Protein AF-A0A1P8F5C7-F1 (afdb_monomer_lite)

Foldseek 3Di:
DDDDPPPDDDDDDLDDWDQDPVRDTDDRPVNCVVVVPDPPDD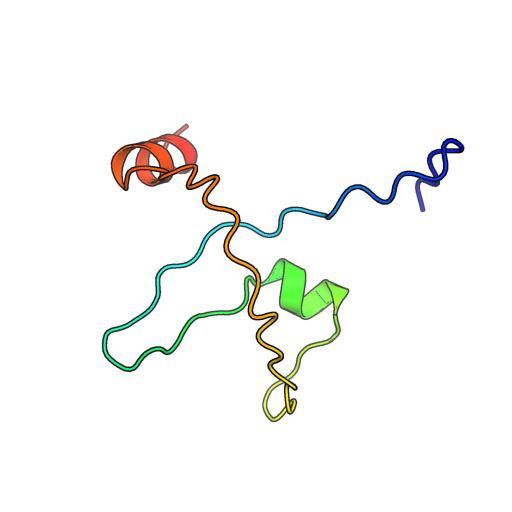DDDDDDPDDDDPPPPPDPVNVVVVVPD

Organism: NCBI:txid1839801

InterPro domains:
  IPR007159 SpoVT-AbrB domain [TIGR01439] (17-46)
  IPR037914 SpoVT-AbrB domain superfamily [SSF89447] (15-50)

pLDDT: mean 76.5, std 18.62, range [44.38, 96.25]

Secondary structure (DSSP, 8-state):
----TT---PPPP----PBPTTS-BPPPHHHHHHTT--TT-------------------HHHHHHTS--

Sequence (69 aa):
MEHDFNGVWSPKFYGSTTIGERGQMVIPAEARKDFDITPASKLLVFGSGGQSRKHHRVSDQGIRNAQGA

Structure (mmCIF, N/CA/C/O backbone):
data_AF-A0A1P8F5C7-F1
#
_entry.id   AF-A0A1P8F5C7-F1
#
loop_
_atom_site.group_PDB
_atom_site.id
_atom_site.type_symbol
_atom_site.label_atom_id
_atom_site.label_alt_id
_atom_site.label_comp_id
_atom_site.label_asym_id
_atom_site.label_entity_id
_atom_site.label_seq_id
_atom_site.pdbx_PDB_ins_code
_atom_site.Cartn_x
_atom_site.Cartn_y
_atom_site.Cartn_z
_atom_site.occupancy
_atom_site.B_iso_or_equiv
_atom_site.auth_seq_id
_atom_site.auth_comp_id
_atom_site.auth_asym_id
_atom_site.auth_atom_id
_atom_site.pdbx_PDB_model_num
ATOM 1 N N . MET A 1 1 ? 10.683 2.132 -20.986 1.00 45.34 1 MET A N 1
ATOM 2 C CA . MET A 1 1 ? 10.882 2.927 -19.760 1.00 45.34 1 MET A CA 1
ATOM 3 C C . MET A 1 1 ? 10.667 4.365 -20.160 1.00 45.34 1 MET A C 1
ATOM 5 O O . MET A 1 1 ? 11.496 4.911 -20.875 1.00 45.34 1 MET A O 1
ATOM 9 N N . GLU A 1 2 ? 9.494 4.899 -19.852 1.00 50.00 2 GLU A N 1
ATOM 10 C CA . GLU A 1 2 ? 9.122 6.263 -20.222 1.00 50.00 2 GLU A CA 1
ATOM 11 C C . GLU A 1 2 ? 9.780 7.207 -19.209 1.00 50.00 2 GLU A C 1
ATOM 13 O O . GLU A 1 2 ? 9.554 7.098 -18.004 1.00 50.00 2 GLU A O 1
ATOM 18 N N . HIS A 1 3 ? 10.719 8.015 -19.699 1.00 49.62 3 HIS A N 1
ATOM 19 C CA . HIS A 1 3 ? 11.442 9.022 -18.933 1.00 49.62 3 HIS A CA 1
ATOM 20 C C . HIS A 1 3 ? 10.930 10.392 -19.369 1.00 49.62 3 HIS A C 1
ATOM 22 O O . HIS A 1 3 ? 11.287 10.871 -20.446 1.00 49.62 3 HIS A O 1
ATOM 28 N N . ASP A 1 4 ? 10.138 11.033 -18.515 1.00 50.72 4 ASP A N 1
ATOM 29 C CA . ASP A 1 4 ? 9.652 12.385 -18.764 1.00 50.72 4 ASP A CA 1
ATOM 30 C C . ASP A 1 4 ? 10.718 13.391 -18.305 1.00 50.72 4 ASP A C 1
ATOM 32 O O . ASP A 1 4 ? 11.084 13.482 -17.131 1.00 50.72 4 ASP A O 1
ATOM 36 N N . PHE A 1 5 ? 11.243 14.147 -19.267 1.00 53.88 5 PHE A N 1
ATOM 37 C CA . PHE A 1 5 ? 12.428 15.014 -19.190 1.00 53.88 5 PHE A CA 1
ATOM 38 C C . PHE A 1 5 ? 12.300 16.281 -18.305 1.00 53.88 5 PHE A C 1
ATOM 40 O O . PHE A 1 5 ? 13.063 17.224 -18.483 1.00 53.88 5 PHE A O 1
ATOM 47 N N . ASN A 1 6 ? 11.385 16.320 -17.327 1.00 55.56 6 ASN A N 1
ATOM 48 C CA . ASN A 1 6 ? 11.133 17.503 -16.480 1.00 55.56 6 ASN A CA 1
ATOM 49 C C . ASN A 1 6 ? 11.465 17.321 -14.985 1.00 55.56 6 ASN A C 1
ATOM 51 O O . ASN A 1 6 ? 11.131 18.183 -14.176 1.00 55.56 6 ASN A O 1
ATOM 55 N N . GLY A 1 7 ? 12.121 16.227 -14.585 1.00 57.31 7 GLY A N 1
ATOM 56 C CA . GLY A 1 7 ? 12.658 16.059 -13.221 1.00 57.31 7 GLY A CA 1
ATOM 57 C C . GLY A 1 7 ? 11.617 15.941 -12.095 1.00 57.31 7 GLY A C 1
ATOM 58 O O . GLY A 1 7 ? 11.988 15.827 -10.928 1.00 57.31 7 GLY A O 1
ATOM 59 N N . VAL A 1 8 ? 10.322 15.933 -12.418 1.00 62.38 8 VAL A N 1
ATOM 60 C CA . VAL A 1 8 ? 9.244 15.683 -11.459 1.00 62.38 8 VAL A CA 1
ATOM 61 C C . VAL A 1 8 ? 8.964 14.184 -11.440 1.00 62.38 8 VAL A C 1
ATOM 63 O O . VAL A 1 8 ? 8.411 13.636 -12.388 1.00 62.38 8 VAL A O 1
ATOM 66 N N . TRP A 1 9 ? 9.347 13.506 -10.357 1.00 67.62 9 TRP A N 1
ATOM 67 C CA . TRP A 1 9 ? 8.943 12.121 -10.122 1.00 67.62 9 TRP A CA 1
ATOM 68 C C . TRP A 1 9 ? 7.468 12.102 -9.710 1.00 67.62 9 TRP A C 1
ATOM 70 O O . TRP A 1 9 ? 7.125 12.420 -8.569 1.00 67.62 9 TRP A O 1
ATOM 80 N N . SER A 1 10 ? 6.582 11.775 -10.649 1.00 78.31 10 SER A N 1
ATOM 81 C CA . SER A 1 10 ? 5.176 11.524 -10.342 1.00 78.31 10 SER A CA 1
ATOM 82 C C . SER A 1 10 ? 5.055 10.163 -9.649 1.00 78.31 10 SER A C 1
ATOM 84 O O . SER A 1 10 ? 5.418 9.147 -10.245 1.00 78.31 10 SER A O 1
ATOM 86 N N . PRO A 1 11 ? 4.555 10.096 -8.402 1.00 82.75 11 PRO A N 1
ATOM 87 C CA . PRO A 1 11 ? 4.374 8.817 -7.736 1.00 82.75 11 PRO A CA 1
ATOM 88 C C . PRO A 1 11 ? 3.346 7.979 -8.502 1.00 82.75 11 PRO A C 1
ATOM 90 O O . PRO A 1 11 ? 2.240 8.443 -8.789 1.00 82.75 11 PRO A O 1
ATOM 93 N N . LYS A 1 12 ? 3.694 6.725 -8.807 1.00 88.44 12 LYS A N 1
ATOM 94 C CA . LYS A 1 12 ? 2.744 5.761 -9.369 1.00 88.44 12 LYS A CA 1
ATOM 95 C C . LYS A 1 12 ? 1.667 5.445 -8.326 1.00 88.44 12 LYS A C 1
ATOM 97 O O . LYS A 1 12 ? 1.978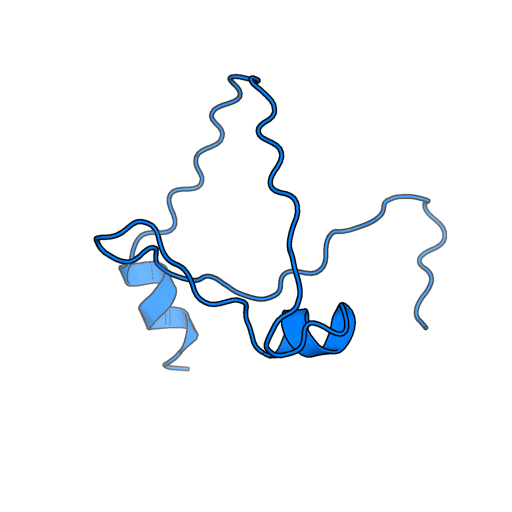 5.076 -7.193 1.00 88.44 12 LYS A O 1
ATOM 102 N N . PHE A 1 13 ? 0.398 5.586 -8.703 1.00 90.44 13 PHE A N 1
ATOM 103 C CA . PHE A 1 13 ? -0.728 5.199 -7.856 1.00 90.44 13 PHE A CA 1
ATOM 104 C C . PHE A 1 13 ? -1.025 3.706 -8.026 1.00 90.44 13 PHE A C 1
ATOM 106 O O . PHE A 1 13 ? -1.400 3.269 -9.107 1.00 90.44 13 PHE A O 1
ATOM 113 N N . TYR A 1 14 ? -0.881 2.931 -6.950 1.00 93.56 14 TYR A N 1
ATOM 114 C CA . TYR A 1 14 ? -1.083 1.474 -6.958 1.00 93.56 14 TYR A CA 1
ATOM 115 C C . TYR A 1 14 ? -2.489 1.029 -6.526 1.00 93.56 14 TYR A C 1
ATOM 117 O O . TYR A 1 14 ? -2.762 -0.168 -6.446 1.00 93.56 14 TYR A O 1
ATOM 125 N N . GLY A 1 15 ? -3.373 1.977 -6.206 1.00 90.94 15 GLY A N 1
ATOM 126 C CA . GLY A 1 15 ? -4.713 1.712 -5.689 1.00 90.94 15 GLY A CA 1
ATOM 127 C C . GLY A 1 15 ? -4.909 2.158 -4.240 1.00 90.94 15 GLY A C 1
ATOM 128 O O . GLY A 1 15 ? -4.012 2.698 -3.593 1.00 90.94 15 GLY A O 1
ATOM 129 N N . SER A 1 16 ? -6.121 1.929 -3.734 1.00 93.69 16 SER A N 1
ATOM 130 C CA . SER A 1 16 ? -6.490 2.167 -2.336 1.00 93.69 16 SER A CA 1
ATOM 131 C C . SER A 1 16 ? -6.725 0.840 -1.612 1.00 93.69 16 SER A C 1
ATOM 133 O O . SER A 1 16 ? -7.133 -0.148 -2.219 1.00 93.69 16 SER A O 1
ATOM 135 N N . THR A 1 17 ? -6.450 0.813 -0.309 1.00 94.31 17 THR A N 1
ATOM 136 C CA . THR A 1 17 ? -6.747 -0.317 0.579 1.00 94.31 17 THR A CA 1
ATOM 137 C C . THR A 1 17 ? -7.365 0.219 1.859 1.00 94.31 17 THR A C 1
ATOM 139 O O . THR A 1 17 ? -7.100 1.352 2.264 1.00 94.31 17 THR A O 1
ATOM 142 N N . THR A 1 18 ? -8.163 -0.607 2.518 1.00 95.12 18 THR A N 1
ATOM 143 C CA . THR A 1 18 ? -8.658 -0.336 3.864 1.00 95.12 18 THR A CA 1
ATOM 144 C C . THR A 1 18 ? -7.678 -0.869 4.908 1.00 95.12 18 THR A C 1
ATOM 146 O O . THR A 1 18 ? -6.868 -1.763 4.632 1.00 95.12 18 THR A O 1
ATOM 149 N N . ILE A 1 19 ? -7.734 -0.284 6.103 1.00 95.31 19 ILE A N 1
ATOM 150 C CA . ILE A 1 19 ? -7.025 -0.770 7.287 1.00 95.31 19 ILE A CA 1
ATOM 151 C C . ILE A 1 19 ? -8.008 -1.637 8.073 1.00 95.31 19 ILE A C 1
ATOM 153 O O . ILE A 1 19 ? -9.125 -1.205 8.358 1.00 95.31 19 ILE A O 1
ATOM 157 N N . GLY A 1 20 ? -7.602 -2.862 8.395 1.00 93.75 20 GLY A N 1
ATOM 158 C CA . GLY A 1 20 ? -8.376 -3.765 9.239 1.00 93.75 20 GLY A CA 1
ATOM 159 C C . GLY A 1 20 ? -8.337 -3.360 10.713 1.00 93.75 20 GLY A C 1
ATOM 160 O O . GLY A 1 20 ? -7.525 -2.542 11.137 1.00 93.75 20 GLY A O 1
ATOM 161 N N . GLU A 1 21 ? -9.184 -3.988 11.524 1.00 95.81 21 GLU A N 1
ATOM 162 C CA . GLU A 1 21 ? -9.362 -3.652 12.948 1.00 95.81 21 GLU A CA 1
ATOM 163 C C . GLU A 1 21 ? -8.073 -3.708 13.781 1.00 95.81 21 GLU A C 1
ATOM 165 O O . GLU A 1 21 ? -7.942 -2.996 14.773 1.00 95.81 21 GLU A O 1
ATOM 170 N N . ARG A 1 22 ? -7.095 -4.529 13.380 1.00 96.19 22 ARG A N 1
ATOM 171 C CA . ARG A 1 22 ? -5.812 -4.675 14.083 1.00 96.19 22 ARG A CA 1
ATOM 172 C C . ARG A 1 22 ? -4.712 -3.785 13.498 1.00 96.19 22 ARG A C 1
ATOM 174 O O . ARG A 1 22 ? -3.542 -3.989 13.811 1.00 96.19 22 ARG A O 1
ATOM 181 N N . GLY A 1 23 ? -5.058 -2.833 12.632 1.00 93.19 23 GLY A N 1
ATOM 182 C CA . GLY A 1 23 ? -4.098 -1.943 11.977 1.00 93.19 23 GLY A CA 1
ATOM 183 C C . GLY A 1 23 ? -3.343 -2.581 10.807 1.00 93.19 23 GLY A C 1
ATOM 184 O O . GLY A 1 23 ? -2.388 -1.994 10.306 1.00 93.19 23 GLY A O 1
ATOM 185 N N . GLN A 1 24 ? -3.739 -3.775 10.363 1.00 94.00 24 GLN A N 1
ATOM 186 C CA . GLN A 1 24 ? -3.151 -4.445 9.206 1.00 94.00 24 GLN A CA 1
ATOM 187 C C . GLN A 1 24 ? -3.747 -3.926 7.892 1.00 94.00 24 GLN A C 1
ATOM 189 O O . GLN A 1 24 ? -4.924 -3.576 7.831 1.00 94.00 24 GLN A O 1
ATOM 194 N N . MET A 1 25 ? -2.960 -3.936 6.819 1.00 93.88 25 MET A N 1
ATOM 195 C CA . MET A 1 25 ? -3.406 -3.563 5.475 1.00 93.88 25 MET A CA 1
ATOM 196 C C . MET A 1 25 ? -2.778 -4.478 4.423 1.00 93.88 25 MET A C 1
ATOM 198 O O . MET A 1 25 ? -1.738 -5.094 4.664 1.00 93.88 25 MET A O 1
ATOM 202 N N . VAL A 1 26 ? -3.405 -4.562 3.251 1.00 94.25 26 VAL A N 1
ATOM 203 C CA . VAL A 1 26 ? -2.876 -5.322 2.115 1.00 94.25 26 VAL A CA 1
ATOM 204 C C . VAL A 1 26 ? -2.054 -4.399 1.224 1.00 94.25 26 VAL A C 1
ATOM 206 O O . VAL A 1 26 ? -2.473 -3.292 0.901 1.00 94.25 26 VAL A O 1
ATOM 209 N N . ILE A 1 27 ? -0.892 -4.877 0.781 1.00 94.44 27 ILE A N 1
ATOM 210 C CA . ILE A 1 27 ? -0.105 -4.211 -0.261 1.00 94.44 27 ILE A CA 1
ATOM 211 C C . ILE A 1 27 ? -0.700 -4.598 -1.625 1.00 94.44 27 ILE A C 1
ATOM 213 O O . ILE A 1 27 ? -0.776 -5.806 -1.901 1.00 94.44 27 ILE A O 1
ATOM 217 N N . PRO A 1 28 ? -1.118 -3.633 -2.473 1.00 95.25 28 PRO A N 1
ATOM 218 C CA . PRO A 1 28 ? -1.674 -3.913 -3.796 1.00 95.25 28 PRO A CA 1
ATOM 219 C C . PRO A 1 28 ? -0.771 -4.814 -4.643 1.00 95.25 28 PRO A C 1
ATOM 221 O O . PRO A 1 28 ? 0.455 -4.729 -4.574 1.00 95.25 28 PRO A O 1
ATOM 224 N N . ALA A 1 29 ? -1.373 -5.681 -5.461 1.00 94.44 29 ALA A N 1
ATOM 225 C CA . ALA A 1 29 ? -0.636 -6.706 -6.202 1.00 94.44 29 ALA A CA 1
ATOM 226 C C . ALA A 1 29 ? 0.425 -6.124 -7.149 1.00 94.44 29 ALA A C 1
ATOM 228 O O . ALA A 1 29 ? 1.502 -6.699 -7.266 1.00 94.44 29 ALA A O 1
ATOM 229 N N . GLU A 1 30 ? 0.141 -4.989 -7.788 1.00 94.75 30 GLU A N 1
ATOM 230 C CA . GLU A 1 30 ? 1.104 -4.300 -8.652 1.00 94.75 30 GLU A CA 1
ATOM 231 C C . GLU A 1 30 ? 2.270 -3.709 -7.861 1.00 94.75 30 GLU A C 1
ATOM 233 O O . GLU A 1 30 ? 3.413 -3.889 -8.260 1.00 94.75 30 GLU A O 1
ATOM 238 N N . ALA A 1 31 ? 2.012 -3.111 -6.693 1.00 94.62 31 ALA A N 1
ATOM 239 C CA . ALA A 1 31 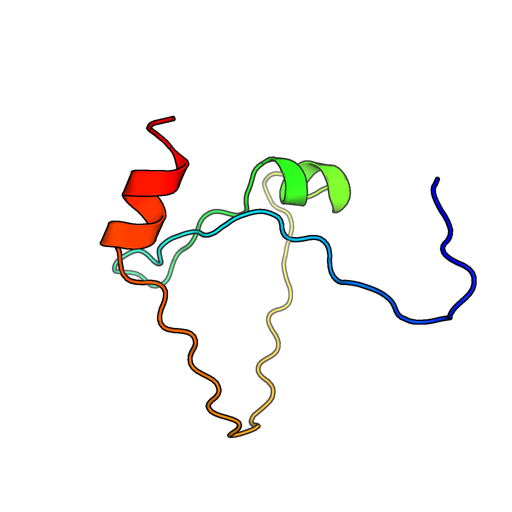? 3.079 -2.620 -5.822 1.00 94.62 31 ALA A CA 1
ATOM 240 C C . ALA A 1 31 ? 4.002 -3.764 -5.381 1.00 94.62 31 ALA A C 1
ATOM 242 O O . ALA A 1 31 ? 5.217 -3.602 -5.351 1.00 94.62 31 ALA A O 1
ATOM 243 N N . ARG A 1 32 ? 3.447 -4.950 -5.093 1.00 95.12 32 ARG A N 1
ATOM 244 C CA . ARG A 1 32 ? 4.272 -6.124 -4.768 1.00 95.12 32 ARG A CA 1
ATOM 245 C C . ARG A 1 32 ? 5.204 -6.521 -5.910 1.00 95.12 32 ARG A C 1
ATOM 247 O O . ARG A 1 32 ? 6.320 -6.930 -5.630 1.00 95.12 32 ARG A O 1
ATOM 254 N N . LYS A 1 33 ? 4.760 -6.407 -7.165 1.00 94.38 33 LYS A N 1
ATOM 255 C CA . LYS A 1 33 ? 5.581 -6.731 -8.341 1.00 94.38 33 LYS A CA 1
ATOM 256 C C . LYS A 1 33 ? 6.655 -5.673 -8.581 1.00 94.38 33 LYS A C 1
ATOM 258 O O . LYS A 1 33 ? 7.815 -6.025 -8.741 1.00 94.38 33 LYS A O 1
ATOM 263 N N . ASP A 1 34 ? 6.274 -4.399 -8.561 1.00 95.00 34 ASP A N 1
ATOM 264 C CA . ASP A 1 34 ? 7.181 -3.293 -8.888 1.00 95.00 34 ASP A CA 1
ATOM 265 C C . ASP A 1 34 ? 8.275 -3.098 -7.824 1.00 95.00 34 ASP A C 1
ATOM 267 O O . ASP A 1 34 ? 9.380 -2.673 -8.151 1.00 95.00 34 ASP A O 1
ATOM 271 N N . PHE A 1 35 ? 7.984 -3.435 -6.561 1.00 92.94 35 PHE A N 1
ATOM 272 C CA . PHE A 1 35 ? 8.933 -3.357 -5.443 1.00 92.94 35 PHE A CA 1
ATOM 273 C C . PHE A 1 35 ? 9.488 -4.719 -4.995 1.00 92.94 35 PHE A C 1
ATOM 275 O O . PHE A 1 35 ? 10.136 -4.780 -3.952 1.00 92.94 35 PHE A O 1
ATOM 282 N N . ASP A 1 36 ? 9.215 -5.793 -5.744 1.00 94.94 36 ASP A N 1
ATOM 283 C CA . ASP A 1 36 ? 9.661 -7.166 -5.454 1.00 94.94 36 ASP A CA 1
ATOM 284 C C . ASP A 1 36 ? 9.409 -7.607 -3.993 1.00 94.94 36 ASP A C 1
ATOM 286 O O . ASP A 1 36 ? 10.268 -8.135 -3.287 1.00 94.94 36 ASP A O 1
ATOM 290 N N . ILE A 1 37 ? 8.198 -7.333 -3.497 1.00 96.25 37 ILE A N 1
ATOM 291 C CA . ILE A 1 37 ? 7.792 -7.669 -2.128 1.00 96.25 37 ILE A CA 1
ATOM 292 C C . ILE A 1 37 ? 7.278 -9.106 -2.101 1.00 96.25 37 ILE A C 1
ATOM 294 O O . ILE A 1 37 ? 6.213 -9.419 -2.645 1.00 96.25 37 ILE A O 1
ATOM 298 N N . THR A 1 38 ? 7.996 -9.964 -1.386 1.00 94.81 38 THR A N 1
ATOM 299 C CA . THR A 1 38 ? 7.700 -11.388 -1.239 1.00 94.81 38 THR A CA 1
ATOM 300 C C . THR A 1 38 ? 7.157 -11.705 0.158 1.00 94.81 38 THR A C 1
ATOM 302 O O . THR A 1 38 ? 7.255 -10.898 1.091 1.00 94.81 38 THR A O 1
ATOM 305 N N . PRO A 1 39 ? 6.592 -12.907 0.375 1.00 92.88 39 PRO A N 1
ATOM 306 C CA . PRO A 1 39 ? 6.401 -13.409 1.728 1.00 92.88 39 PRO A CA 1
ATOM 307 C C . PRO A 1 39 ? 7.713 -13.323 2.524 1.00 92.88 39 PRO A C 1
ATOM 309 O O . PRO A 1 39 ? 8.793 -13.529 1.973 1.00 92.88 39 PRO A O 1
ATOM 312 N N . ALA A 1 40 ? 7.607 -12.999 3.813 1.00 90.44 40 ALA A N 1
ATOM 313 C CA . ALA A 1 40 ? 8.728 -12.764 4.730 1.00 90.44 40 ALA A CA 1
ATOM 314 C C . ALA A 1 40 ? 9.598 -11.512 4.470 1.00 90.44 40 ALA A C 1
ATOM 316 O O . ALA A 1 40 ? 10.523 -11.269 5.251 1.00 90.44 40 ALA A O 1
ATOM 317 N N . SER A 1 41 ? 9.291 -10.672 3.470 1.00 93.62 41 SER A N 1
ATOM 318 C CA . SER A 1 41 ? 9.924 -9.352 3.347 1.00 93.62 41 SER A CA 1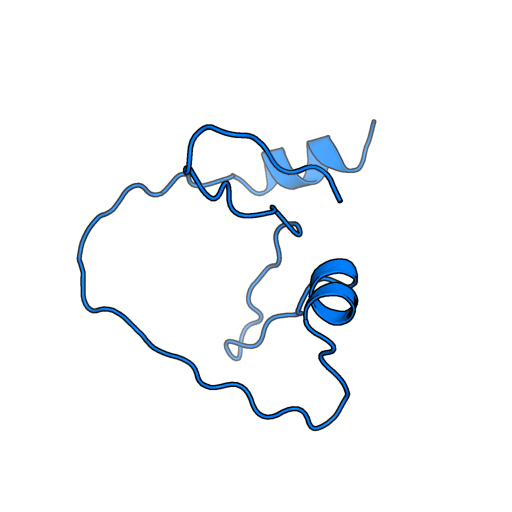
ATOM 319 C C . SER A 1 41 ? 9.711 -8.528 4.622 1.00 93.62 41 SER A C 1
ATOM 321 O O . SER A 1 41 ? 8.597 -8.418 5.138 1.00 93.62 41 SER A O 1
ATOM 323 N N . LYS A 1 42 ? 10.790 -7.926 5.131 1.00 94.00 42 LYS A N 1
ATOM 324 C CA . LYS A 1 42 ? 10.742 -6.992 6.261 1.00 94.00 42 LYS A CA 1
ATOM 325 C C . LYS A 1 42 ? 10.632 -5.574 5.723 1.00 94.00 42 LYS A C 1
ATOM 327 O O . LYS A 1 42 ? 11.435 -5.171 4.889 1.00 94.00 42 LYS A O 1
ATOM 332 N N . LEU A 1 43 ? 9.658 -4.822 6.219 1.00 93.38 43 LEU A N 1
ATOM 333 C CA . LEU A 1 43 ?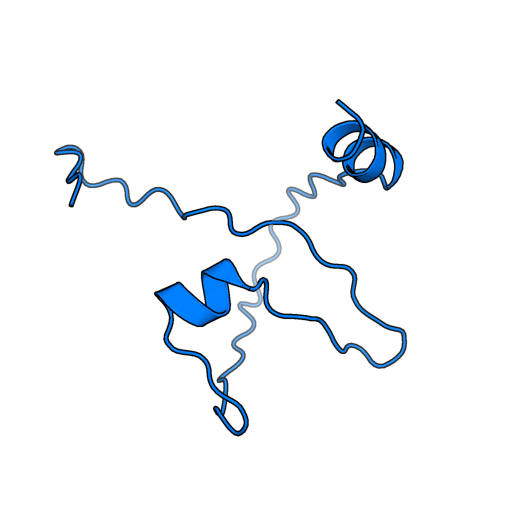 9.415 -3.444 5.807 1.00 93.38 43 LEU A CA 1
ATOM 334 C C . LEU A 1 43 ? 9.787 -2.501 6.949 1.00 93.38 43 LEU A C 1
ATOM 336 O O . LEU A 1 43 ? 9.418 -2.740 8.099 1.00 93.38 43 LEU A O 1
ATOM 340 N N . LEU A 1 44 ? 10.510 -1.430 6.628 1.00 94.19 44 LEU A N 1
ATOM 341 C CA . LEU A 1 44 ? 10.731 -0.322 7.551 1.00 94.19 44 LEU A CA 1
ATOM 342 C C . LEU A 1 44 ? 9.582 0.675 7.402 1.00 94.19 44 LEU A C 1
ATOM 344 O O . LEU A 1 44 ? 9.247 1.079 6.290 1.00 94.19 44 LEU A O 1
ATOM 348 N N . VAL A 1 45 ? 8.988 1.075 8.524 1.00 89.88 45 VAL A N 1
ATOM 349 C CA . VAL A 1 45 ? 7.898 2.053 8.557 1.00 89.88 45 VAL A CA 1
ATOM 350 C C . VAL A 1 45 ? 8.406 3.311 9.242 1.00 89.88 45 VAL A C 1
ATOM 352 O O . VAL A 1 45 ? 8.753 3.286 10.421 1.00 89.88 45 VAL A O 1
ATOM 355 N N . PHE A 1 46 ? 8.441 4.413 8.500 1.00 89.31 46 PHE A N 1
ATOM 356 C CA . PHE A 1 46 ? 8.832 5.721 9.013 1.00 89.31 46 PHE A CA 1
ATOM 357 C C . PHE A 1 46 ? 7.602 6.624 9.093 1.00 89.31 46 PHE A C 1
ATOM 359 O O . PHE A 1 46 ? 6.868 6.773 8.118 1.00 89.31 46 PHE A O 1
ATOM 366 N N . GLY A 1 47 ? 7.385 7.247 10.250 1.00 83.38 47 GLY A N 1
ATOM 367 C CA . GLY A 1 47 ? 6.416 8.326 10.410 1.00 83.38 47 GLY A CA 1
ATOM 368 C C . GLY A 1 47 ? 7.142 9.664 10.396 1.00 83.38 47 GLY A C 1
ATOM 369 O O . GLY A 1 47 ? 7.984 9.909 11.255 1.00 83.38 47 GLY A O 1
ATOM 370 N N . SER A 1 48 ? 6.822 10.541 9.447 1.00 74.56 48 SER A N 1
ATOM 371 C CA . SER A 1 48 ? 7.226 11.943 9.550 1.00 74.56 48 SER A CA 1
ATOM 372 C C . SER A 1 48 ? 6.181 12.676 10.386 1.00 74.56 48 SER A C 1
ATOM 374 O O . SER A 1 48 ? 5.014 12.762 10.000 1.00 74.56 48 SER A O 1
ATOM 376 N N . GLY A 1 49 ? 6.580 13.161 11.562 1.00 67.12 49 GLY A N 1
ATOM 377 C CA . GLY A 1 49 ? 5.760 14.032 12.401 1.00 67.12 49 GLY A CA 1
ATOM 378 C C . GLY A 1 49 ? 5.602 15.397 11.738 1.00 67.12 49 GLY A C 1
ATOM 379 O O . GLY A 1 49 ? 6.295 16.342 12.091 1.00 67.12 49 GLY A O 1
ATOM 380 N N . GLY A 1 50 ? 4.720 15.489 10.746 1.00 52.78 50 GLY A N 1
ATOM 381 C CA . GLY A 1 50 ? 4.470 16.704 9.982 1.00 52.78 50 GLY A CA 1
ATOM 382 C C . GLY A 1 50 ? 2.978 16.890 9.780 1.00 52.78 50 GLY A C 1
ATOM 383 O O . GLY A 1 50 ? 2.365 16.282 8.907 1.00 52.78 50 GLY A O 1
ATOM 384 N N . GLN A 1 51 ? 2.379 17.733 10.611 1.00 59.84 51 GLN A N 1
ATOM 385 C CA . GLN A 1 51 ? 1.001 18.169 10.468 1.00 59.84 51 GLN A CA 1
ATOM 386 C C . GLN A 1 51 ? 0.857 18.937 9.139 1.00 59.84 51 GLN A C 1
ATOM 388 O O . GLN A 1 51 ? 1.161 20.119 9.058 1.00 59.84 51 GLN A O 1
ATOM 393 N N . SER A 1 52 ? 0.384 18.279 8.082 1.00 52.84 52 SER A N 1
ATOM 394 C CA . SER A 1 52 ? -0.199 18.962 6.924 1.00 52.84 52 SER A CA 1
ATOM 395 C C . SER A 1 52 ? -1.420 18.181 6.466 1.00 52.84 52 SER A C 1
ATOM 397 O O . SER A 1 52 ? -1.370 17.266 5.644 1.00 52.84 52 SER A O 1
ATOM 399 N N . ARG A 1 53 ? -2.552 18.506 7.094 1.00 53.78 53 ARG A N 1
ATOM 400 C CA . ARG A 1 53 ? -3.866 17.991 6.722 1.00 53.78 53 ARG A CA 1
ATOM 401 C C . ARG A 1 53 ? -4.257 18.554 5.357 1.00 53.78 53 ARG A C 1
ATOM 403 O O . ARG A 1 53 ? -4.876 19.607 5.272 1.00 53.78 53 ARG A O 1
ATOM 410 N N . LYS A 1 54 ? -3.992 17.795 4.298 1.00 52.88 54 LYS A N 1
ATOM 411 C CA . LYS A 1 54 ? -4.846 17.775 3.105 1.00 52.88 54 LYS A CA 1
ATOM 412 C C . LYS A 1 54 ? -5.511 16.405 3.033 1.00 52.88 54 LYS A C 1
ATOM 414 O O . LYS A 1 54 ? -5.148 15.566 2.219 1.00 52.88 54 LYS A O 1
ATOM 419 N N . HIS A 1 55 ? -6.459 16.149 3.936 1.00 49.72 55 HIS A N 1
ATOM 420 C CA . HIS A 1 55 ? -7.315 14.970 3.818 1.00 49.72 55 HIS A CA 1
ATOM 421 C C . HIS A 1 55 ? -8.212 15.144 2.584 1.00 49.72 55 HIS A C 1
ATOM 423 O O . HIS A 1 55 ? -9.279 15.743 2.672 1.00 49.72 55 HIS A O 1
ATOM 429 N N . HIS A 1 56 ? -7.802 14.593 1.441 1.00 54.75 56 HIS A N 1
ATOM 430 C CA . HIS A 1 56 ? -8.766 14.118 0.454 1.00 54.75 56 HIS A CA 1
ATOM 431 C C . HIS A 1 56 ? -9.409 12.868 1.055 1.00 54.75 56 HIS A C 1
ATOM 433 O O . HIS A 1 56 ? -8.899 11.757 0.927 1.00 54.75 56 HIS A O 1
ATOM 439 N N . ARG A 1 57 ? -10.496 13.055 1.808 1.00 57.34 57 ARG A N 1
ATOM 440 C CA . ARG A 1 57 ? -11.331 11.935 2.238 1.00 57.34 57 ARG A CA 1
ATOM 441 C C . ARG A 1 57 ? -12.044 11.415 0.993 1.00 57.34 57 ARG A C 1
ATOM 443 O O . ARG A 1 57 ? -13.058 11.973 0.590 1.00 57.34 57 ARG A O 1
ATOM 450 N N . VAL A 1 58 ? -11.502 10.370 0.379 1.00 59.84 58 VAL A N 1
ATOM 451 C CA . VAL A 1 58 ? -12.254 9.579 -0.597 1.00 59.84 58 VAL A CA 1
ATOM 452 C C . VAL A 1 58 ? -13.324 8.841 0.204 1.00 59.84 58 VAL A C 1
ATOM 454 O O . VAL A 1 58 ? -13.002 8.073 1.108 1.00 59.84 58 VAL A O 1
ATOM 457 N N . SER A 1 59 ? -14.594 9.169 -0.024 1.00 58.22 59 SER A N 1
ATOM 458 C CA . SER A 1 59 ? -15.710 8.468 0.612 1.00 58.22 59 SER A CA 1
ATOM 459 C C . SER A 1 59 ? -15.805 7.040 0.066 1.00 58.22 59 SER A C 1
ATOM 461 O O . SER A 1 59 ? -15.496 6.803 -1.102 1.00 58.22 59 SER A O 1
ATOM 463 N N . ASP A 1 60 ? -16.293 6.094 0.872 1.00 60.22 60 ASP A N 1
ATOM 464 C CA . ASP A 1 60 ? -16.498 4.694 0.451 1.00 60.22 60 ASP A CA 1
ATOM 465 C C . ASP A 1 60 ? -17.407 4.575 -0.790 1.00 60.22 60 ASP A C 1
ATOM 467 O O . ASP A 1 60 ? -17.336 3.613 -1.554 1.00 60.22 60 ASP A O 1
ATOM 471 N N . GLN A 1 61 ? -18.238 5.592 -1.047 1.00 56.84 61 GLN A N 1
ATOM 472 C CA . GLN A 1 61 ? -19.031 5.704 -2.270 1.00 56.84 61 GLN A CA 1
ATOM 473 C C . GLN A 1 61 ? -18.167 5.892 -3.530 1.00 56.84 61 GLN A C 1
ATOM 475 O O . GLN A 1 61 ? -18.487 5.324 -4.570 1.00 56.84 61 GLN A O 1
ATOM 480 N N . GLY A 1 62 ? -17.068 6.648 -3.444 1.00 59.00 62 GLY A N 1
ATOM 481 C CA . GLY A 1 62 ? -16.155 6.880 -4.567 1.00 59.00 62 GLY A CA 1
ATOM 482 C C . GLY A 1 62 ? -15.362 5.633 -4.964 1.00 59.00 62 GLY A C 1
ATOM 483 O O . GLY A 1 62 ? -15.084 5.439 -6.142 1.00 59.00 62 GLY A O 1
ATOM 484 N N . ILE A 1 63 ? -15.065 4.753 -4.001 1.00 62.78 63 ILE A N 1
ATOM 485 C CA . ILE A 1 63 ? -14.375 3.479 -4.257 1.00 62.78 63 ILE A CA 1
ATOM 486 C C . ILE A 1 63 ? -15.299 2.504 -5.001 1.00 62.78 63 ILE A C 1
ATOM 488 O O . ILE A 1 63 ? -14.878 1.872 -5.966 1.00 62.78 63 ILE A O 1
ATOM 492 N N . ARG A 1 64 ? -16.578 2.421 -4.608 1.00 59.06 64 ARG A N 1
ATOM 493 C CA . ARG A 1 64 ? -17.560 1.528 -5.252 1.00 59.06 64 ARG A CA 1
ATOM 494 C C . ARG A 1 64 ? -17.852 1.902 -6.708 1.00 59.06 64 ARG A C 1
ATOM 496 O O . ARG A 1 64 ? -18.000 1.013 -7.538 1.00 59.06 64 ARG A O 1
ATOM 503 N N . ASN A 1 65 ? -17.876 3.194 -7.032 1.00 56.62 65 ASN A N 1
ATOM 504 C CA . ASN A 1 65 ? -18.166 3.662 -8.392 1.00 56.62 65 ASN A CA 1
ATOM 505 C C . ASN A 1 65 ? -17.026 3.383 -9.396 1.00 56.62 65 ASN A C 1
ATOM 507 O O . ASN A 1 65 ? -17.277 3.377 -10.595 1.00 56.62 65 ASN A O 1
ATOM 511 N N . ALA A 1 66 ? -15.793 3.144 -8.934 1.00 59.00 66 ALA A N 1
ATOM 512 C CA . ALA 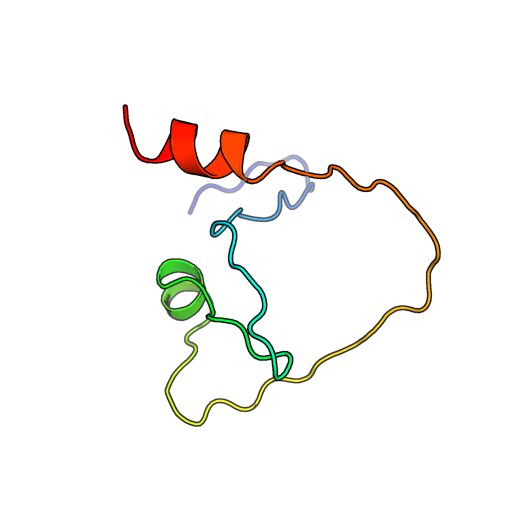A 1 66 ? -14.642 2.861 -9.800 1.00 59.00 66 ALA A CA 1
ATOM 513 C C . ALA A 1 66 ? -14.513 1.379 -10.205 1.00 59.00 66 ALA A C 1
ATOM 515 O O . ALA A 1 66 ? -13.743 1.060 -11.104 1.00 59.00 66 ALA A O 1
ATOM 516 N N . GLN A 1 67 ? -15.238 0.473 -9.542 1.00 58.78 67 GLN A N 1
ATOM 517 C CA . GLN A 1 67 ? -15.194 -0.976 -9.799 1.00 58.78 67 GLN A CA 1
ATOM 518 C C . GLN A 1 67 ? -16.454 -1.497 -10.512 1.00 58.78 67 GLN A C 1
ATOM 520 O O . GLN A 1 67 ? -16.612 -2.704 -10.668 1.00 58.78 67 GLN A O 1
ATOM 525 N N . GLY A 1 68 ? -17.359 -0.598 -10.915 1.00 53.66 68 GLY A N 1
ATOM 526 C CA . GLY A 1 68 ? -18.656 -0.932 -11.513 1.00 53.66 68 GLY A CA 1
ATOM 527 C C . GLY A 1 68 ? -18.928 -0.294 -12.879 1.00 53.66 68 GLY A C 1
ATOM 528 O O . GLY A 1 68 ? -20.098 -0.145 -13.219 1.00 53.66 68 GLY A O 1
ATOM 529 N N . ALA A 1 69 ? -17.893 0.105 -13.625 1.00 44.38 69 ALA A N 1
ATOM 530 C CA . ALA A 1 69 ? -17.999 0.590 -15.005 1.00 44.38 69 ALA A CA 1
ATOM 531 C C . ALA A 1 69 ? -17.281 -0.360 -15.969 1.00 44.38 69 ALA A C 1
ATOM 533 O O . ALA A 1 69 ? -16.183 -0.833 -15.596 1.00 44.38 69 ALA A O 1
#

Radius of gyration: 15.66 Å; chains: 1; bounding box: 32×32×34 Å